Protein AF-A0A369HXY2-F1 (afdb_monomer_lite)

Radius of gyration: 33.05 Å; chains: 1; bounding box: 67×34×78 Å

Structure (mmCIF, N/CA/C/O backbone):
data_AF-A0A369HXY2-F1
#
_entry.id   AF-A0A369HXY2-F1
#
loop_
_atom_site.group_PDB
_atom_site.id
_atom_site.type_symbol
_atom_site.label_atom_id
_atom_site.label_alt_id
_atom_site.label_comp_id
_atom_site.label_asym_id
_atom_site.label_entity_id
_atom_site.label_seq_id
_atom_site.pdbx_PDB_ins_code
_atom_site.Cartn_x
_atom_site.Cartn_y
_atom_site.Cartn_z
_atom_site.occupancy
_atom_site.B_iso_or_equiv
_atom_site.auth_seq_id
_atom_site.auth_comp_id
_atom_site.auth_asym_id
_atom_site.auth_atom_id
_atom_site.pdbx_PDB_model_num
ATOM 1 N N . MET A 1 1 ? 50.290 18.808 -58.172 1.00 48.41 1 MET A N 1
ATOM 2 C CA . MET A 1 1 ? 48.949 18.465 -57.646 1.00 48.41 1 MET A CA 1
ATOM 3 C C . MET A 1 1 ? 49.098 18.230 -56.153 1.00 48.41 1 MET A C 1
ATOM 5 O O . MET A 1 1 ? 50.005 17.517 -55.764 1.00 48.41 1 MET A O 1
ATOM 9 N N . SER A 1 2 ? 48.328 18.977 -55.361 1.00 51.91 2 SER A N 1
ATOM 10 C CA . SER A 1 2 ? 48.670 19.476 -54.018 1.00 51.91 2 SER A CA 1
ATOM 11 C C . SER A 1 2 ? 48.942 18.398 -52.952 1.00 51.91 2 SER A C 1
ATOM 13 O O . SER A 1 2 ? 48.115 17.504 -52.770 1.00 51.91 2 SER A O 1
ATOM 15 N N . LYS A 1 3 ? 50.046 18.555 -52.195 1.00 58.03 3 LYS A N 1
ATOM 16 C CA . LYS A 1 3 ? 50.420 17.800 -50.971 1.00 58.03 3 LYS A CA 1
ATOM 17 C C . LYS A 1 3 ? 49.274 17.673 -49.952 1.00 58.03 3 LYS A C 1
ATOM 19 O O . LYS A 1 3 ? 49.263 16.760 -49.133 1.00 58.03 3 LYS A O 1
ATOM 24 N N . GLU A 1 4 ? 48.288 18.564 -50.018 1.00 59.75 4 GLU A N 1
ATOM 25 C CA . GLU A 1 4 ? 47.084 18.540 -49.182 1.00 59.75 4 GLU A CA 1
ATOM 26 C C . GLU A 1 4 ? 46.221 17.287 -49.399 1.00 59.75 4 GLU A C 1
ATOM 28 O O . GLU A 1 4 ? 45.595 16.803 -48.456 1.00 59.75 4 GLU A O 1
ATOM 33 N N . LYS A 1 5 ? 46.200 16.722 -50.616 1.00 60.72 5 LYS A N 1
ATOM 34 C CA . LYS A 1 5 ? 45.395 15.525 -50.920 1.00 60.72 5 LYS A CA 1
ATOM 35 C C . LYS A 1 5 ? 45.987 14.248 -50.317 1.00 60.72 5 LYS A C 1
ATOM 37 O O . LYS A 1 5 ? 45.228 13.386 -49.876 1.00 60.72 5 LYS A O 1
ATOM 42 N N . GLU A 1 6 ? 47.314 14.145 -50.257 1.00 63.94 6 GLU A N 1
ATOM 43 C CA . GLU A 1 6 ? 48.016 13.012 -49.636 1.00 63.94 6 GLU A CA 1
ATOM 44 C C . GLU A 1 6 ? 47.872 13.044 -48.110 1.00 63.94 6 GLU A C 1
ATOM 46 O O . GLU A 1 6 ? 47.465 12.047 -47.513 1.00 63.94 6 GLU A O 1
ATOM 51 N N . GLY A 1 7 ? 48.063 14.214 -47.487 1.00 77.75 7 GLY A N 1
ATOM 52 C CA . GLY A 1 7 ? 47.875 14.371 -46.040 1.00 77.75 7 GLY A CA 1
ATOM 53 C C . GLY A 1 7 ? 46.437 14.096 -45.587 1.00 77.75 7 GLY A C 1
ATOM 54 O O . GLY A 1 7 ? 46.210 13.503 -44.533 1.00 77.75 7 GLY A O 1
ATOM 55 N N . TYR A 1 8 ? 45.441 14.456 -46.403 1.00 80.75 8 TYR A N 1
ATOM 56 C CA . TYR A 1 8 ? 44.038 14.163 -46.106 1.00 80.75 8 TYR A CA 1
ATOM 57 C C . TYR A 1 8 ? 43.733 12.656 -46.112 1.00 80.75 8 TYR A C 1
ATOM 59 O O . TYR A 1 8 ? 43.057 12.153 -45.210 1.00 80.75 8 TYR A O 1
ATOM 67 N N . ALA A 1 9 ? 44.248 11.917 -47.099 1.00 81.75 9 ALA A N 1
ATOM 68 C CA . ALA A 1 9 ? 44.070 10.467 -47.180 1.00 81.75 9 ALA A CA 1
ATOM 69 C C . ALA A 1 9 ? 44.753 9.737 -46.009 1.00 81.75 9 ALA A C 1
ATOM 71 O O . ALA A 1 9 ? 44.191 8.800 -45.430 1.00 81.75 9 ALA A O 1
ATOM 72 N N . GLU A 1 10 ? 45.932 10.212 -45.610 1.00 85.19 10 GLU A N 1
ATOM 73 C CA . GLU A 1 10 ? 46.679 9.661 -44.484 1.00 85.19 10 GLU A CA 1
ATOM 74 C C . GLU A 1 10 ? 45.967 9.917 -43.145 1.00 85.19 10 GLU A C 1
ATOM 76 O O . GLU A 1 10 ? 45.805 9.005 -42.330 1.00 85.19 10 GLU A O 1
ATOM 81 N N . ASN A 1 11 ? 45.435 11.127 -42.945 1.00 86.12 11 ASN A N 1
ATOM 82 C CA . ASN A 1 11 ? 44.674 11.487 -41.747 1.00 86.12 11 ASN A CA 1
ATOM 83 C C . ASN A 1 11 ? 43.363 10.696 -41.623 1.00 86.12 11 ASN A C 1
ATOM 85 O O . ASN A 1 11 ? 42.990 10.294 -40.520 1.00 86.12 11 ASN A O 1
ATOM 89 N N . ARG A 1 12 ? 42.685 10.401 -42.742 1.00 86.56 12 ARG A N 1
ATOM 90 C CA . ARG A 1 12 ? 41.496 9.528 -42.746 1.00 86.56 12 ARG A CA 1
ATOM 91 C C . ARG A 1 12 ? 41.826 8.100 -42.335 1.00 86.56 12 ARG A C 1
ATOM 93 O O . ARG A 1 12 ? 41.064 7.494 -41.584 1.00 86.56 12 ARG A O 1
ATOM 100 N N . SER A 1 13 ? 42.955 7.578 -42.804 1.00 85.31 13 SER A N 1
ATOM 101 C CA . SER A 1 13 ? 43.407 6.229 -42.456 1.00 85.31 13 SER A CA 1
ATOM 102 C C . SER A 1 13 ? 43.766 6.140 -40.969 1.00 85.31 13 SER A C 1
ATOM 104 O O . SER A 1 13 ? 43.294 5.240 -40.276 1.00 85.31 13 SER A O 1
ATOM 106 N N . LYS A 1 14 ? 44.485 7.142 -40.442 1.00 88.12 14 LYS A N 1
ATOM 107 C CA . LYS A 1 14 ? 44.794 7.271 -39.006 1.00 88.12 14 LYS A CA 1
ATOM 108 C C . LYS A 1 14 ? 43.529 7.364 -38.144 1.00 88.12 14 LYS A C 1
ATOM 110 O O . LYS A 1 14 ? 43.432 6.689 -37.122 1.00 88.12 14 LYS A O 1
ATOM 115 N N . LEU A 1 15 ? 42.529 8.138 -38.573 1.00 85.31 15 LEU A N 1
ATOM 116 C CA . LEU A 1 15 ? 41.248 8.257 -37.870 1.00 85.31 15 LEU A CA 1
ATOM 117 C C . LEU A 1 15 ? 40.463 6.935 -37.864 1.00 85.31 15 LEU A C 1
ATOM 119 O O . LEU A 1 15 ? 39.910 6.552 -36.836 1.00 85.31 15 LEU A O 1
ATOM 123 N N . ALA A 1 16 ? 40.445 6.214 -38.988 1.00 87.25 16 ALA A N 1
ATOM 124 C CA . ALA A 1 16 ? 39.787 4.914 -39.079 1.00 87.25 16 ALA A CA 1
ATOM 125 C C . ALA A 1 16 ? 40.428 3.874 -38.146 1.00 87.25 16 ALA A C 1
ATOM 127 O O . ALA A 1 16 ? 39.718 3.059 -37.558 1.00 87.25 16 ALA A O 1
ATOM 128 N N . GLU A 1 17 ? 41.753 3.906 -37.979 1.00 88.06 17 GLU A N 1
ATOM 129 C CA . GLU A 1 17 ? 42.430 3.054 -37.000 1.00 88.06 17 GLU A CA 1
ATOM 130 C C . GLU A 1 17 ? 42.108 3.432 -35.553 1.00 88.06 17 GLU A C 1
ATOM 132 O O . GLU A 1 17 ? 41.860 2.544 -34.738 1.00 88.06 17 GLU A O 1
ATOM 137 N N . LEU A 1 18 ? 42.077 4.728 -35.234 1.00 85.31 18 LEU A N 1
ATOM 138 C CA . LEU A 1 18 ? 41.733 5.220 -33.897 1.00 85.31 18 LEU A CA 1
ATOM 139 C C . LEU A 1 18 ? 40.317 4.798 -33.489 1.00 85.31 18 LEU A C 1
ATOM 141 O O . LEU A 1 18 ? 40.132 4.259 -32.404 1.00 85.31 18 LEU A O 1
ATOM 145 N N . ILE A 1 19 ? 39.333 4.938 -34.382 1.00 83.69 19 ILE A N 1
ATOM 146 C CA . ILE A 1 19 ? 37.940 4.538 -34.117 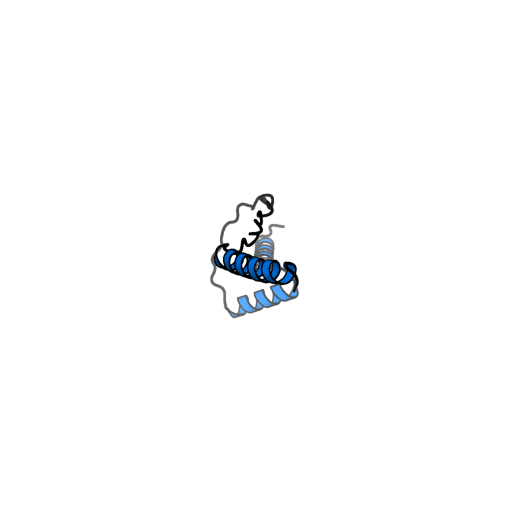1.00 83.69 19 ILE A CA 1
ATOM 147 C C . ILE A 1 19 ? 37.822 3.028 -33.858 1.00 83.69 19 ILE A C 1
ATOM 149 O O . ILE A 1 19 ? 37.033 2.607 -33.018 1.00 83.69 19 ILE A O 1
ATOM 153 N N . LYS A 1 20 ? 38.609 2.201 -34.558 1.00 84.75 20 LYS A N 1
ATOM 154 C CA . LYS A 1 20 ? 38.604 0.740 -34.366 1.00 84.75 20 LYS A CA 1
ATOM 155 C C . LYS A 1 20 ? 39.279 0.309 -33.064 1.00 84.75 20 LYS A C 1
ATOM 157 O O . LYS A 1 20 ? 38.886 -0.700 -32.488 1.00 84.75 20 LYS A O 1
ATOM 162 N N . LYS A 1 21 ? 40.325 1.025 -32.640 1.00 87.00 21 LYS A N 1
ATOM 163 C CA . LYS A 1 21 ? 41.154 0.667 -31.477 1.00 87.00 21 LYS A CA 1
ATOM 164 C C . LYS A 1 21 ? 40.622 1.247 -30.169 1.00 87.00 21 LYS A C 1
ATOM 166 O O . LYS A 1 21 ? 40.840 0.651 -29.118 1.00 87.00 21 LYS A O 1
ATOM 171 N N . THR A 1 22 ? 39.959 2.400 -30.204 1.00 80.62 22 THR A N 1
ATOM 172 C CA . THR A 1 22 ? 39.472 3.067 -28.995 1.00 80.62 22 THR A CA 1
ATOM 173 C C . THR A 1 22 ? 38.043 2.613 -28.681 1.00 80.62 22 THR A C 1
ATOM 175 O O . THR A 1 22 ? 37.127 2.958 -29.428 1.00 80.62 22 THR A O 1
ATOM 178 N N . PRO A 1 23 ? 37.811 1.859 -27.587 1.00 78.81 23 PRO A N 1
ATOM 179 C CA . PRO A 1 23 ? 36.457 1.505 -27.186 1.00 78.81 23 PRO A CA 1
ATOM 180 C C . PRO A 1 23 ? 35.668 2.778 -26.845 1.00 78.81 23 PRO A C 1
ATOM 182 O O . PRO A 1 23 ? 36.226 3.706 -26.246 1.00 78.81 23 PRO A O 1
ATOM 185 N N . PRO A 1 24 ? 34.378 2.855 -27.213 1.00 76.06 24 PRO A N 1
ATOM 186 C CA . PRO A 1 24 ? 33.564 4.028 -26.942 1.00 76.06 24 PRO A CA 1
ATOM 187 C C . PRO A 1 24 ? 33.460 4.245 -25.431 1.00 76.06 24 PRO A C 1
ATOM 189 O O . PRO A 1 24 ? 32.920 3.415 -24.699 1.00 76.06 24 PRO A O 1
ATOM 192 N N . LYS A 1 25 ? 33.979 5.381 -24.955 1.00 75.56 25 LYS A N 1
ATOM 193 C CA . LYS A 1 25 ? 33.837 5.795 -23.560 1.00 75.56 25 LYS A CA 1
ATOM 194 C C . LYS A 1 25 ? 32.418 6.315 -23.360 1.00 75.56 25 LYS A C 1
ATOM 196 O O . LYS A 1 25 ? 32.134 7.487 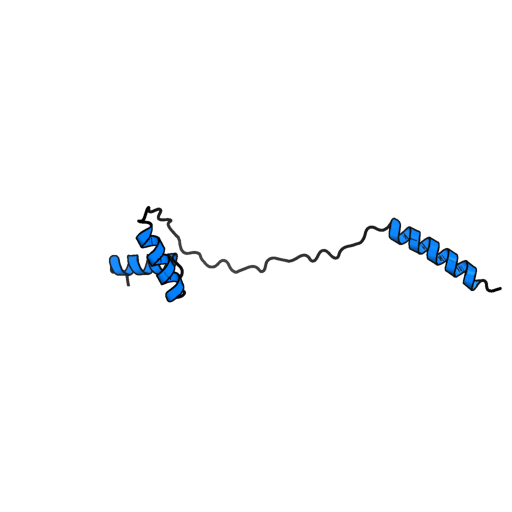-23.589 1.00 75.56 25 LYS A O 1
ATOM 201 N N . THR A 1 26 ? 31.510 5.433 -22.961 1.00 75.44 26 THR A N 1
ATOM 202 C CA . THR A 1 26 ? 30.183 5.842 -22.505 1.00 75.44 26 THR A CA 1
ATOM 203 C C . THR A 1 26 ? 30.347 6.633 -21.213 1.00 75.44 26 THR A C 1
ATOM 205 O O . THR A 1 26 ? 30.934 6.125 -20.256 1.00 75.44 26 THR A O 1
ATOM 208 N N . ASN A 1 27 ? 29.842 7.867 -21.173 1.00 74.19 27 ASN A N 1
ATOM 209 C CA . ASN A 1 27 ? 29.711 8.607 -19.921 1.00 74.19 27 ASN A CA 1
ATOM 210 C C . ASN A 1 27 ? 28.687 7.864 -19.057 1.00 74.19 27 ASN A C 1
ATOM 212 O O . ASN A 1 27 ? 27.483 8.062 -19.203 1.00 74.19 27 ASN A O 1
ATOM 216 N N . ILE A 1 28 ? 29.165 6.952 -18.211 1.00 73.00 28 ILE A N 1
ATOM 217 C CA . ILE A 1 28 ? 28.342 6.314 -17.191 1.00 73.00 28 ILE A CA 1
ATOM 218 C C . ILE A 1 28 ? 27.955 7.417 -16.214 1.00 73.00 28 ILE A C 1
ATOM 220 O O . ILE A 1 28 ? 28.785 7.973 -15.498 1.00 73.00 28 ILE A O 1
ATOM 224 N N . GLN A 1 29 ? 26.687 7.801 -16.270 1.00 77.69 29 GLN A N 1
ATOM 225 C CA . GLN A 1 29 ? 26.122 8.750 -15.337 1.00 77.69 29 GLN A CA 1
ATOM 226 C C . GLN A 1 29 ? 25.914 8.023 -14.009 1.00 77.69 29 GLN A C 1
ATOM 228 O O . GLN A 1 29 ? 25.012 7.199 -13.874 1.00 77.69 29 GLN A O 1
ATOM 233 N N . GLU A 1 30 ? 26.777 8.299 -13.035 1.00 74.69 30 GLU A N 1
ATOM 234 C CA . GLU A 1 30 ? 26.624 7.787 -11.676 1.00 74.69 30 GLU A CA 1
ATOM 235 C C . GLU A 1 30 ? 25.430 8.479 -11.008 1.00 74.69 30 GLU A C 1
ATOM 237 O O . GLU A 1 30 ? 25.511 9.629 -10.570 1.00 74.69 30 GLU A O 1
ATOM 242 N N . VAL A 1 31 ? 24.290 7.789 -10.941 1.00 76.06 31 VAL A N 1
ATOM 243 C CA . VAL A 1 31 ? 23.124 8.280 -10.203 1.00 76.06 31 VAL A CA 1
ATOM 244 C C . VAL A 1 31 ? 23.321 7.945 -8.730 1.00 76.06 31 VAL A C 1
ATOM 246 O O . VAL A 1 31 ? 23.275 6.782 -8.333 1.00 76.06 31 VAL A O 1
ATOM 249 N N . ARG A 1 32 ? 23.541 8.969 -7.901 1.00 76.69 32 ARG A N 1
ATOM 250 C CA . ARG A 1 32 ? 23.542 8.796 -6.445 1.00 76.69 32 ARG A CA 1
ATOM 251 C C . ARG A 1 32 ? 22.095 8.725 -5.955 1.00 76.69 32 ARG A C 1
ATOM 253 O O . ARG A 1 32 ? 21.319 9.622 -6.292 1.00 76.69 32 ARG A O 1
ATOM 260 N N . PRO A 1 33 ? 21.716 7.706 -5.167 1.00 73.94 33 PRO A N 1
ATOM 261 C CA . PRO A 1 33 ? 20.397 7.675 -4.560 1.00 73.94 33 PRO A CA 1
ATOM 262 C C . PRO A 1 33 ? 20.241 8.913 -3.679 1.00 73.94 33 PRO A C 1
ATOM 264 O O . PRO A 1 33 ? 21.096 9.215 -2.844 1.00 73.94 33 PRO A O 1
ATOM 267 N N . VAL A 1 34 ? 19.157 9.655 -3.895 1.00 77.19 34 VAL A N 1
ATOM 268 C CA . VAL A 1 34 ? 18.780 10.752 -3.008 1.00 77.19 34 VAL A CA 1
ATOM 269 C C . VAL A 1 34 ? 18.548 10.121 -1.643 1.00 77.19 34 VAL A C 1
ATOM 271 O O . VAL A 1 34 ? 17.697 9.243 -1.515 1.00 77.19 34 VAL A O 1
ATOM 274 N N . ALA A 1 35 ? 19.335 10.521 -0.644 1.00 68.00 35 ALA A N 1
ATOM 275 C CA . ALA A 1 35 ? 19.154 10.072 0.726 1.00 68.00 35 ALA A CA 1
ATOM 276 C C . ALA A 1 35 ? 17.780 10.551 1.207 1.00 68.00 35 ALA A C 1
ATOM 278 O O . ALA A 1 35 ? 17.621 11.665 1.707 1.00 68.00 35 ALA A O 1
ATOM 279 N N . THR A 1 36 ? 16.758 9.720 1.017 1.00 65.06 36 THR A N 1
ATOM 280 C CA . THR A 1 36 ? 15.489 9.869 1.710 1.00 65.06 36 THR A CA 1
ATOM 281 C C . THR A 1 36 ? 15.822 9.758 3.185 1.00 65.06 36 THR A C 1
ATOM 283 O O . THR A 1 36 ? 16.295 8.708 3.627 1.00 65.06 36 THR A O 1
ATOM 286 N N . LYS A 1 37 ? 15.644 10.860 3.927 1.00 65.19 37 LYS A N 1
ATOM 287 C CA . LYS A 1 37 ? 15.696 10.854 5.392 1.00 65.19 37 LYS A CA 1
ATOM 288 C C . LYS A 1 37 ? 14.967 9.596 5.872 1.00 65.19 37 LYS A C 1
ATOM 290 O O . LYS A 1 37 ? 13.883 9.336 5.343 1.00 65.19 37 LYS A O 1
ATOM 295 N N . PRO A 1 38 ? 15.525 8.817 6.811 1.00 57.03 38 PRO A N 1
ATOM 296 C CA . PRO A 1 38 ? 14.793 7.701 7.374 1.00 57.03 38 PRO A CA 1
ATOM 297 C C . PRO A 1 38 ? 13.559 8.295 8.046 1.00 57.03 38 PRO A C 1
ATOM 299 O O . PRO A 1 38 ? 13.646 8.904 9.109 1.00 57.03 38 PRO A O 1
ATOM 302 N N . THR A 1 39 ? 12.411 8.197 7.379 1.00 60.31 39 THR A N 1
ATOM 303 C CA . THR A 1 39 ? 11.125 8.347 8.040 1.00 60.31 39 THR A CA 1
ATOM 304 C C . THR A 1 39 ? 11.175 7.324 9.162 1.00 60.31 39 THR A C 1
ATOM 306 O O . THR A 1 39 ? 11.402 6.146 8.874 1.00 60.31 39 THR A O 1
ATOM 309 N N . GLN A 1 40 ? 11.092 7.771 10.418 1.00 61.38 40 GLN A N 1
ATOM 310 C CA . GLN A 1 40 ? 10.876 6.878 11.551 1.00 61.38 40 GLN A CA 1
ATOM 311 C C . GLN A 1 40 ? 9.652 6.044 11.187 1.00 61.38 40 GLN A C 1
ATOM 313 O O . GLN A 1 40 ? 8.529 6.538 11.202 1.00 61.38 40 GLN A O 1
ATOM 318 N N . LYS A 1 41 ? 9.886 4.820 10.713 1.00 63.69 41 LYS A N 1
ATOM 319 C CA . LYS A 1 41 ? 8.822 3.851 10.540 1.00 63.69 41 LYS A CA 1
ATOM 320 C C . LYS A 1 41 ? 8.394 3.530 11.956 1.00 63.69 41 LYS A C 1
ATOM 322 O O . LYS A 1 41 ? 9.235 3.114 12.754 1.00 63.69 41 LYS A O 1
ATOM 327 N N . GLU A 1 42 ? 7.135 3.797 12.266 1.00 71.00 42 GLU A N 1
ATOM 328 C CA . GLU A 1 42 ? 6.540 3.284 13.491 1.00 71.00 42 GLU A CA 1
ATOM 329 C C . GLU A 1 42 ? 6.747 1.768 13.554 1.00 71.00 42 GLU A C 1
ATOM 331 O O . GLU A 1 42 ? 6.970 1.108 12.532 1.00 71.00 42 GLU A O 1
ATOM 336 N N . GLU A 1 43 ? 6.742 1.218 14.762 1.00 80.81 43 GLU A N 1
ATOM 337 C CA . GLU A 1 43 ? 6.941 -0.209 14.980 1.00 80.81 43 GLU A CA 1
ATOM 338 C C . GLU A 1 43 ? 5.720 -0.978 14.444 1.00 80.81 43 GLU A C 1
ATOM 340 O O . GLU A 1 43 ? 4.727 -1.198 15.131 1.00 80.81 43 GLU A O 1
ATOM 345 N N . GLU A 1 44 ? 5.754 -1.322 13.154 1.00 82.12 44 GLU A N 1
ATOM 346 C CA . GLU A 1 44 ? 4.642 -1.989 12.479 1.00 82.12 44 GLU A CA 1
ATOM 347 C C . GLU A 1 44 ? 4.626 -3.489 12.803 1.00 82.12 44 GLU A C 1
ATOM 349 O O . GLU A 1 44 ? 5.594 -4.209 12.551 1.00 82.12 44 GLU A O 1
ATOM 354 N N . SER A 1 45 ? 3.485 -3.987 13.285 1.00 84.69 45 SER A N 1
ATOM 355 C CA . SER A 1 45 ? 3.205 -5.424 13.395 1.00 84.69 45 SER A CA 1
ATOM 356 C C . SER A 1 45 ? 2.414 -5.922 12.179 1.00 84.69 45 SER A C 1
ATOM 358 O O . SER A 1 45 ? 1.498 -5.251 11.702 1.00 84.69 45 SER A O 1
ATOM 360 N N . HIS A 1 46 ? 2.743 -7.113 11.665 1.00 84.69 46 HIS A N 1
ATOM 361 C CA . HIS A 1 46 ? 2.053 -7.698 10.509 1.00 84.69 46 HIS A CA 1
ATOM 362 C C . HIS A 1 46 ? 0.889 -8.592 10.952 1.00 84.69 46 HIS A C 1
ATOM 364 O O . HIS A 1 46 ? 1.071 -9.522 11.735 1.00 84.69 46 HIS A O 1
ATOM 370 N N . VAL A 1 47 ? -0.298 -8.347 10.397 1.00 84.38 47 VAL A N 1
ATOM 371 C CA . VAL A 1 47 ? -1.497 -9.165 10.610 1.00 84.38 47 VAL A CA 1
ATOM 372 C C . VAL A 1 47 ? -1.812 -9.946 9.334 1.00 84.38 47 VAL A C 1
ATOM 374 O O . VAL A 1 47 ? -2.068 -9.351 8.289 1.00 84.38 47 VAL A O 1
ATOM 377 N N . ASN A 1 48 ?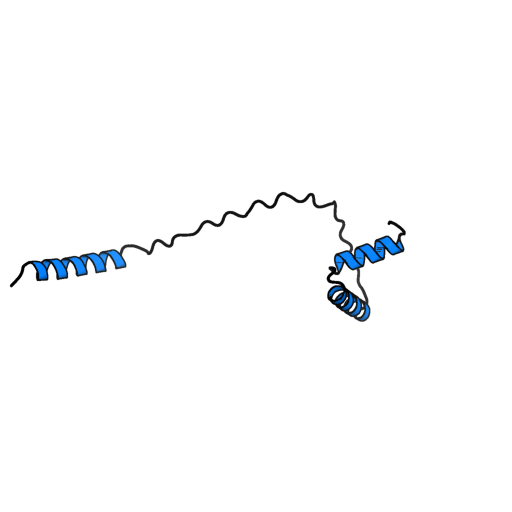 -1.808 -11.280 9.414 1.00 90.75 48 ASN A N 1
ATOM 378 C CA . ASN A 1 48 ? -2.175 -12.160 8.303 1.00 90.75 48 ASN A CA 1
ATOM 379 C C . ASN A 1 48 ? -3.571 -12.752 8.536 1.00 90.75 48 ASN A C 1
ATOM 381 O O . ASN A 1 48 ? -3.777 -13.494 9.496 1.00 90.75 48 ASN A O 1
ATOM 385 N N . ILE A 1 49 ? -4.523 -12.434 7.656 1.00 89.38 49 ILE A N 1
ATOM 386 C CA . ILE A 1 49 ? -5.912 -12.893 7.749 1.00 89.38 49 ILE A CA 1
ATOM 387 C C . ILE A 1 49 ? -6.424 -13.398 6.403 1.00 89.38 49 ILE A C 1
ATOM 389 O O . ILE A 1 49 ? -6.139 -12.837 5.345 1.00 89.38 49 ILE A O 1
ATOM 393 N N . TRP A 1 50 ? -7.253 -14.438 6.459 1.00 93.00 50 TRP A N 1
ATOM 394 C CA . TRP A 1 50 ? -8.044 -14.889 5.320 1.00 93.00 50 TRP A CA 1
ATOM 395 C C . TRP A 1 50 ? -9.401 -14.195 5.351 1.00 93.00 50 TRP A C 1
ATOM 397 O O . TRP A 1 50 ? -10.104 -14.252 6.357 1.00 93.00 50 TRP A O 1
ATOM 407 N N . ILE A 1 51 ? -9.786 -13.562 4.243 1.00 93.25 51 ILE A N 1
ATOM 408 C CA . ILE A 1 51 ? -11.071 -12.865 4.123 1.00 93.25 51 ILE A CA 1
ATOM 409 C C . ILE A 1 51 ? -11.877 -13.383 2.926 1.00 93.25 51 ILE A C 1
ATOM 411 O O . ILE A 1 51 ? -11.291 -13.800 1.920 1.00 93.25 51 ILE A O 1
ATOM 415 N N . PRO A 1 52 ? -13.223 -13.340 2.981 1.00 96.69 52 PRO A N 1
ATOM 416 C CA . PRO A 1 52 ? -14.057 -13.707 1.843 1.00 96.69 52 PRO A CA 1
ATOM 417 C C . PRO A 1 52 ? -13.718 -12.880 0.596 1.00 96.69 52 PRO A C 1
ATOM 419 O O . PRO A 1 52 ? -13.579 -11.657 0.661 1.00 96.69 52 PRO A O 1
ATOM 422 N N . LYS A 1 53 ? -13.649 -13.532 -0.573 1.00 95.12 53 LYS A N 1
ATOM 423 C CA . LYS A 1 53 ? -13.313 -12.864 -1.848 1.00 95.12 53 LYS A CA 1
ATOM 424 C C . LYS A 1 53 ? -14.248 -11.694 -2.162 1.00 95.12 53 LYS A C 1
ATOM 426 O O . LYS A 1 53 ? -13.801 -10.654 -2.634 1.00 95.12 53 LYS A O 1
ATOM 431 N N . THR A 1 54 ? -15.536 -11.851 -1.867 1.00 96.19 54 THR A N 1
ATOM 432 C CA . THR A 1 54 ? -16.555 -10.809 -2.055 1.00 96.19 54 THR A CA 1
ATOM 433 C C . THR A 1 54 ? -16.262 -9.564 -1.219 1.00 96.19 54 THR A C 1
ATOM 435 O O . THR A 1 54 ? -16.420 -8.446 -1.706 1.00 96.19 54 THR A O 1
ATOM 438 N N . LEU A 1 55 ? -15.783 -9.747 0.013 1.00 94.50 55 LEU A N 1
ATOM 439 C CA . LEU A 1 55 ? -15.404 -8.657 0.906 1.00 94.50 55 LEU A CA 1
ATOM 440 C C . LEU A 1 55 ? -14.143 -7.945 0.406 1.00 94.50 55 LEU A C 1
ATOM 442 O O . LEU A 1 55 ? -14.105 -6.718 0.369 1.00 94.50 55 LEU A O 1
ATOM 446 N N . PHE A 1 56 ? -13.149 -8.700 -0.067 1.00 94.62 56 PHE A N 1
ATOM 447 C CA . PHE A 1 56 ? -11.928 -8.120 -0.626 1.00 94.62 56 PHE A CA 1
ATOM 448 C C . PHE A 1 56 ? -12.192 -7.266 -1.874 1.00 94.62 56 PHE A C 1
ATOM 450 O O . PHE A 1 56 ? -11.587 -6.209 -2.042 1.00 94.62 56 PHE A O 1
ATOM 457 N N . VAL A 1 57 ? -13.123 -7.684 -2.739 1.00 96.19 57 VAL A N 1
ATOM 458 C CA . VAL A 1 57 ? -13.533 -6.886 -3.908 1.00 96.19 57 VAL A CA 1
ATOM 459 C C . VAL A 1 57 ? -14.179 -5.570 -3.474 1.00 96.19 57 VAL A C 1
ATOM 461 O O . VAL A 1 57 ? -13.820 -4.521 -4.004 1.00 96.19 57 VAL A O 1
ATOM 464 N N . LYS A 1 58 ? -15.070 -5.594 -2.473 1.00 95.44 58 LYS A N 1
ATOM 465 C CA . LYS A 1 58 ? -15.667 -4.368 -1.914 1.00 95.44 58 LYS A CA 1
ATOM 466 C C . LYS A 1 58 ? -14.610 -3.431 -1.335 1.00 95.44 58 LYS A C 1
ATOM 468 O O . LYS A 1 58 ? -14.630 -2.245 -1.639 1.00 95.44 58 LYS A O 1
ATOM 473 N N . LEU A 1 59 ? -13.648 -3.971 -0.590 1.00 94.31 59 LEU A N 1
ATOM 474 C CA . LEU A 1 59 ? -12.544 -3.196 -0.024 1.00 94.31 59 LEU A CA 1
ATOM 475 C C . LEU A 1 59 ? -11.689 -2.523 -1.110 1.00 94.31 59 LEU A C 1
ATOM 477 O O . LEU A 1 59 ? -11.322 -1.358 -0.976 1.00 94.31 59 LEU A O 1
ATOM 481 N N . LYS A 1 60 ? -11.420 -3.220 -2.221 1.00 94.69 60 LYS A N 1
ATOM 482 C CA . LYS A 1 60 ? -10.728 -2.633 -3.380 1.00 94.69 60 LYS A CA 1
ATOM 483 C C . LYS A 1 60 ? -11.521 -1.505 -4.034 1.00 94.69 60 LYS A C 1
ATOM 485 O O . LYS A 1 60 ? -10.936 -0.482 -4.376 1.00 94.69 60 LYS A O 1
ATOM 490 N N . MET A 1 61 ? -12.830 -1.683 -4.210 1.00 96.31 61 MET A N 1
ATOM 491 C CA . MET A 1 61 ? -13.689 -0.635 -4.770 1.00 96.31 61 MET A CA 1
ATOM 492 C C . MET A 1 61 ? -13.714 0.604 -3.870 1.00 96.31 61 MET A C 1
ATOM 494 O O . MET A 1 61 ? -13.585 1.718 -4.366 1.00 96.31 61 MET A O 1
ATOM 498 N N . GLU A 1 62 ? -13.797 0.419 -2.552 1.00 95.44 62 GLU A N 1
ATOM 499 C CA . GLU A 1 62 ? -13.745 1.519 -1.584 1.00 95.44 62 GLU A CA 1
ATOM 500 C C . GLU A 1 62 ? -12.386 2.230 -1.565 1.00 95.44 62 GLU A C 1
ATOM 502 O O . GLU A 1 62 ? -12.332 3.459 -1.503 1.00 95.44 62 GLU A O 1
ATOM 507 N N . SER A 1 63 ? -11.289 1.481 -1.700 1.00 96.06 63 SER A N 1
ATOM 508 C CA . SER A 1 63 ? -9.941 2.042 -1.861 1.00 96.06 63 SER A CA 1
ATOM 509 C C . SER A 1 63 ? -9.850 2.934 -3.101 1.00 96.06 63 SER A C 1
ATOM 511 O O . SER A 1 63 ? -9.367 4.061 -3.016 1.00 96.06 63 SER A O 1
ATOM 513 N N . ALA A 1 64 ? -10.404 2.487 -4.232 1.00 94.94 64 ALA A N 1
ATOM 514 C CA . ALA A 1 64 ? -10.464 3.293 -5.449 1.00 94.94 64 ALA A CA 1
ATOM 515 C C . ALA A 1 64 ? -11.368 4.532 -5.297 1.00 94.94 64 ALA A C 1
ATOM 517 O O . ALA A 1 64 ? -11.017 5.606 -5.776 1.00 94.94 64 ALA A O 1
ATOM 518 N N . ARG A 1 65 ? -12.511 4.402 -4.609 1.00 96.00 65 ARG A N 1
ATOM 519 C CA . ARG A 1 65 ? -13.482 5.490 -4.401 1.00 96.00 65 ARG A CA 1
ATOM 520 C C . ARG A 1 65 ? -12.945 6.604 -3.503 1.00 96.00 65 ARG A C 1
ATOM 522 O O . ARG A 1 65 ? -13.223 7.773 -3.744 1.00 96.00 65 ARG A O 1
ATOM 529 N N . THR A 1 66 ? -12.227 6.242 -2.443 1.00 94.44 66 THR A N 1
ATOM 530 C CA . THR A 1 66 ? -11.750 7.183 -1.414 1.00 94.44 66 THR A CA 1
ATOM 531 C C . THR A 1 66 ? -10.325 7.674 -1.654 1.00 94.44 66 THR A C 1
ATOM 533 O O . THR A 1 66 ? -9.888 8.610 -0.991 1.00 94.44 66 THR A O 1
ATOM 536 N N . GLY A 1 67 ? -9.584 7.035 -2.566 1.00 93.38 67 GLY A N 1
ATOM 537 C CA . GLY A 1 67 ? -8.160 7.296 -2.786 1.00 93.38 67 GLY A CA 1
ATOM 538 C C . GLY A 1 67 ? -7.257 6.814 -1.644 1.00 93.38 67 GLY A C 1
ATOM 539 O O . GLY A 1 67 ? -6.050 7.043 -1.681 1.00 93.38 67 GLY A O 1
ATOM 540 N N . LYS A 1 68 ? -7.817 6.145 -0.629 1.00 94.25 68 LYS A N 1
ATOM 541 C CA . LYS A 1 68 ? -7.067 5.578 0.493 1.00 94.25 68 LYS A CA 1
ATOM 542 C C . LYS A 1 68 ? -6.524 4.207 0.128 1.00 94.25 68 LYS A C 1
ATOM 544 O O . LYS A 1 68 ? -7.154 3.436 -0.598 1.00 94.25 68 LYS A O 1
ATOM 549 N N . THR A 1 69 ? -5.365 3.863 0.672 1.00 93.62 69 THR A N 1
ATOM 550 C CA . THR A 1 69 ? -4.820 2.510 0.531 1.00 93.62 69 THR A CA 1
ATOM 551 C C . THR A 1 69 ? -5.676 1.504 1.300 1.00 93.62 69 THR A C 1
ATOM 553 O O . THR A 1 69 ? -6.310 1.832 2.303 1.00 93.62 69 THR A O 1
ATOM 556 N N . ILE A 1 70 ? -5.645 0.240 0.871 1.00 93.00 70 ILE A N 1
ATOM 557 C CA . ILE A 1 7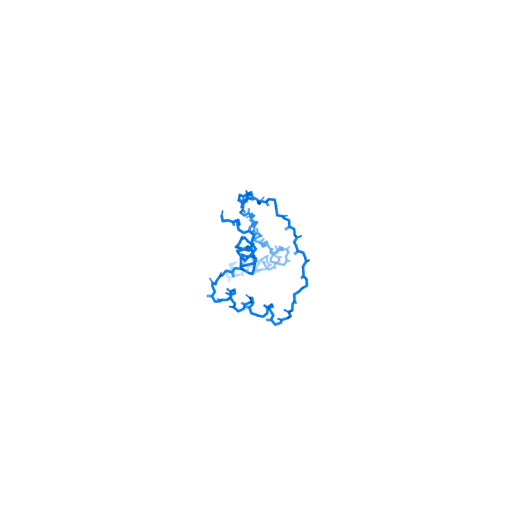0 ? -6.305 -0.861 1.590 1.00 93.00 70 ILE A CA 1
ATOM 558 C C . ILE A 1 70 ? -5.830 -0.924 3.050 1.00 93.00 70 ILE A C 1
ATOM 560 O O . ILE A 1 70 ? -6.641 -1.161 3.941 1.00 93.00 70 ILE A O 1
ATOM 564 N N . LYS A 1 71 ? -4.540 -0.654 3.304 1.00 91.38 71 LYS A N 1
ATOM 565 C CA . LYS A 1 71 ? -3.965 -0.594 4.655 1.00 91.38 71 LYS A CA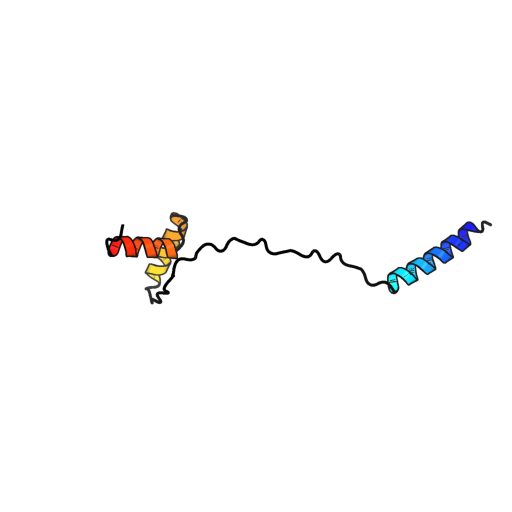 1
ATOM 566 C C . LYS A 1 71 ? -4.657 0.474 5.503 1.00 91.38 71 LYS A C 1
ATOM 568 O O . LYS A 1 71 ? -5.148 0.144 6.572 1.00 91.38 71 LYS A O 1
ATOM 573 N N . GLN A 1 72 ? -4.750 1.708 5.005 1.00 93.31 72 GLN A N 1
ATOM 574 C CA . GLN A 1 72 ? -5.398 2.816 5.722 1.00 93.31 72 GLN A CA 1
ATOM 575 C C . GLN A 1 72 ? -6.863 2.513 6.037 1.00 93.31 72 GLN A C 1
ATOM 577 O O . GLN A 1 72 ? -7.271 2.635 7.181 1.00 93.31 72 GLN A O 1
ATOM 582 N N . LEU A 1 73 ? -7.630 2.031 5.053 1.00 94.56 73 LEU A N 1
ATOM 583 C CA . LEU A 1 73 ? -9.033 1.660 5.274 1.00 94.56 73 LEU A CA 1
ATOM 584 C C . LEU A 1 73 ? -9.191 0.548 6.313 1.00 94.56 73 LEU A C 1
ATOM 586 O O . LEU A 1 73 ? -10.157 0.537 7.070 1.00 94.56 73 LEU A O 1
ATOM 590 N N . THR A 1 74 ? -8.256 -0.400 6.326 1.00 92.50 74 THR A N 1
ATOM 591 C CA . THR A 1 74 ? -8.277 -1.505 7.285 1.00 92.50 74 THR A CA 1
ATOM 592 C C . THR A 1 74 ? -7.956 -0.999 8.689 1.00 92.50 74 THR A C 1
ATOM 594 O O . THR A 1 74 ? -8.681 -1.341 9.615 1.00 92.50 74 THR A O 1
ATOM 597 N N . ILE A 1 75 ? -6.936 -0.149 8.839 1.00 92.38 75 ILE A N 1
ATOM 598 C CA . ILE A 1 75 ? -6.575 0.478 10.119 1.00 92.38 75 ILE A CA 1
ATOM 599 C C . ILE A 1 75 ? -7.746 1.305 10.659 1.00 92.38 75 ILE A C 1
ATOM 601 O O . ILE A 1 75 ? -8.203 1.020 11.757 1.00 92.38 75 ILE A O 1
ATOM 605 N N . GLU A 1 76 ? -8.323 2.201 9.853 1.00 93.38 76 GLU A N 1
ATOM 606 C CA . GLU A 1 76 ? -9.472 3.034 10.250 1.00 93.38 76 GLU A CA 1
ATOM 607 C C . GLU A 1 76 ? -10.677 2.192 10.698 1.00 93.38 76 GLU A C 1
ATOM 609 O O . GLU A 1 76 ? -11.375 2.525 11.655 1.00 93.38 76 GLU A O 1
ATOM 614 N N . ALA A 1 77 ? -10.945 1.080 10.005 1.00 92.31 77 ALA A N 1
ATOM 615 C CA . ALA A 1 77 ? -12.017 0.169 10.391 1.00 92.31 77 ALA A CA 1
ATOM 616 C C . ALA A 1 77 ? -11.727 -0.530 11.729 1.00 92.31 77 ALA A C 1
ATOM 618 O O . ALA A 1 77 ? -12.652 -0.720 12.521 1.00 92.31 77 ALA A O 1
ATOM 619 N N . TYR A 1 78 ? -10.470 -0.905 11.983 1.00 91.75 78 TYR A N 1
ATOM 620 C CA . TYR A 1 78 ? -10.047 -1.509 13.247 1.00 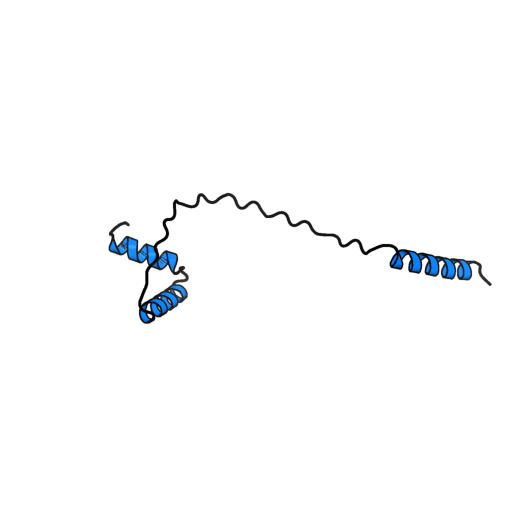91.75 78 TYR A CA 1
ATOM 621 C C . TYR A 1 78 ? -10.054 -0.505 14.401 1.00 91.75 78 TYR A C 1
ATOM 623 O O . TYR A 1 78 ? -10.609 -0.820 15.447 1.00 91.75 78 TYR A O 1
ATOM 631 N N . GLU A 1 79 ? -9.514 0.696 14.211 1.00 93.81 79 GLU A N 1
ATOM 632 C CA . GLU A 1 79 ? -9.529 1.801 15.181 1.00 93.81 79 GLU A CA 1
ATOM 633 C C . GLU A 1 79 ? -10.960 2.126 15.609 1.00 93.81 79 GLU A C 1
ATOM 635 O O . GLU A 1 79 ? -11.300 2.052 16.793 1.00 93.81 79 GLU A O 1
ATOM 640 N N . LYS A 1 80 ? -11.851 2.309 14.628 1.00 94.06 80 LYS A N 1
ATOM 641 C CA . LYS A 1 80 ? -13.277 2.537 14.873 1.00 94.06 80 LYS A CA 1
ATOM 642 C C . LYS A 1 80 ? -13.953 1.374 15.600 1.00 94.06 80 LYS A C 1
ATOM 644 O O . LYS A 1 80 ? -14.870 1.593 16.387 1.00 94.06 80 LYS A O 1
ATOM 649 N N . HIS A 1 81 ? -13.559 0.134 15.311 1.00 93.25 81 HIS A N 1
ATOM 650 C CA . HIS A 1 81 ? -14.121 -1.041 15.976 1.00 93.25 81 HIS A CA 1
ATOM 651 C C . HIS A 1 81 ? -13.639 -1.178 17.426 1.00 93.25 81 HIS A C 1
ATOM 653 O O . HIS A 1 81 ? -14.418 -1.580 18.287 1.00 93.25 81 HIS A O 1
ATOM 659 N N . LEU A 1 82 ? -12.375 -0.840 17.687 1.00 93.62 82 LEU A N 1
ATOM 660 C CA . LEU A 1 82 ? -11.752 -0.904 19.009 1.00 93.62 82 LEU A CA 1
ATOM 661 C C . LEU A 1 82 ? -12.035 0.341 19.866 1.00 93.62 82 LEU A C 1
ATOM 663 O O . LEU A 1 82 ? -11.763 0.313 21.063 1.00 93.62 82 LEU A O 1
ATOM 667 N N . GLY A 1 83 ? -12.598 1.403 19.281 1.00 88.75 83 GLY A N 1
ATOM 668 C CA . GLY A 1 83 ? -12.860 2.667 19.971 1.00 88.75 83 GLY A CA 1
ATOM 669 C C . GLY A 1 83 ? -11.582 3.438 20.302 1.00 88.75 83 GLY A C 1
ATOM 670 O O . GLY A 1 83 ? -11.539 4.147 21.304 1.00 88.75 83 GLY A O 1
ATOM 671 N N . VAL A 1 84 ? -10.537 3.248 19.496 1.00 77.62 84 VAL A N 1
ATOM 672 C CA . VAL A 1 84 ? -9.280 3.992 19.586 1.00 77.62 84 VAL A CA 1
ATOM 673 C C . VAL A 1 84 ? -9.386 5.109 18.547 1.00 77.62 84 VAL A C 1
ATOM 675 O O . VAL A 1 84 ? -9.164 4.848 17.370 1.00 77.62 84 VAL A O 1
ATOM 678 N N . ASP A 1 85 ? -9.845 6.290 18.971 1.00 58.41 85 ASP A N 1
ATOM 679 C CA . ASP A 1 85 ? -9.818 7.537 18.181 1.00 58.41 85 ASP A CA 1
ATOM 680 C C . ASP A 1 85 ? -8.517 8.313 18.448 1.00 58.41 85 ASP A C 1
ATOM 682 O O . ASP A 1 85 ? -8.093 8.367 19.631 1.00 58.41 85 ASP A O 1
#

pLDDT: mean 82.9, std 12.37, range [48.41, 96.69]

Foldseek 3Di:
DDPVVVVVVVVVVVVVVCVVPDDDDDPPDDDDPDPPPPPPDPPDDDDDDDDDPVVVVVLVVVCVVVVHDSVVVVVVVVCVVVVPD

Secondary structure (DSSP, 8-state):
--THHHHHHHHHHHHHHHHHHS---------PPP---------PPP------HHHHHHHHHHHHHH---HHHHHHHHHHHHHT--

Organism: NCBI:txid2282308

Sequence (85 aa):
MSKEKEGYAENRSKLAELIKKTPPKTNIQEVRPVATKPTQKEEESHVNIWIPKTLFVKLKMESARTGKTIKQLTIEAYEKHLGVD